Protein AF-M1BVB3-F1 (afdb_monomer)

Radius of gyration: 14.81 Å; Cα contacts (8 Å, |Δi|>4): 129; chains: 1; bounding box: 42×23×45 Å

Solvent-accessible surface area (backbone atoms only — not comparable to full-atom values): 6118 Å² total; per-residue (Å²): 110,85,93,55,70,89,54,93,81,83,86,81,82,92,77,31,92,42,48,49,62,28,78,53,88,69,57,44,87,89,77,69,46,59,38,35,12,38,54,52,54,50,52,50,52,57,54,40,36,78,74,44,57,76,74,39,66,61,48,74,46,66,25,56,40,59,41,3,32,24,26,64,79,38,39,66,59,60,50,67,68,51,91,53,87,80,41,46,67,48,66,47,57,36,79,28,85,80,82,91,129

pLDDT: mean 95.35, std 5.4, range [57.69, 98.62]

Mean predicted aligned error: 3.19 Å

Sequence (101 aa):
MADFYNWNRVWVNYCDGSSFTGDVEDVDPGNKLYFRGARILKAVLQDLSLKGLQNAKNAILSGSSAGGLATILNCDKFKAFFSNDSIKVKCVASAGFFINM

Organism: Solanum tuberosum (NCBI:txid4113)

Foldseek 3Di:
DVVCPPPDDDDDDDQQVQLLPDCDPDADPPPRHDNRSVVSVVVVLVVVVVVCPLVAQEDEQEDEASPLLSQVVCQVVSVVSHPDPNYHYDYYRHNNDDDDD

Nearest PDB structures (foldseek):
  7bnd-assembly1_A  TM=8.727E-01  e=5.145E-04  Homo sapiens
  7bm1-assembly1_A  TM=8.567E-01  e=2.202E-03  Homo sapiens
  6t2k-assembly1_A  TM=8.593E-01  e=4.265E-03  Homo sapiens
  6tuz-assembly1_A  TM=8.586E-01  e=5.555E-03  Homo sapiens
  7b3h-assembly1_A  TM=7.650E-01  e=4.556E-03  Homo sapiens

InterPro domains:
  IPR004963 Pectinacetylesterase/NOTUM [PF03283] (3-101)
  IPR004963 Pectinacetylesterase/NOTUM [PTHR21562] (3-100)

Structure (mmCIF, N/CA/C/O backbone):
data_AF-M1BVB3-F1
#
_entry.id   AF-M1BVB3-F1
#
loop_
_atom_site.group_PDB
_atom_site.id
_atom_site.type_symbol
_atom_site.label_atom_id
_atom_site.label_alt_id
_atom_site.label_comp_id
_atom_site.label_asym_id
_atom_site.label_entity_id
_atom_site.label_seq_id
_atom_site.pdbx_PDB_ins_code
_atom_site.Cartn_x
_atom_site.Cartn_y
_atom_site.Cartn_z
_atom_site.occupancy
_atom_site.B_iso_or_equiv
_atom_site.auth_seq_id
_atom_site.auth_comp_id
_atom_site.auth_asym_id
_atom_site.auth_atom_id
_atom_site.pdbx_PDB_model_num
ATOM 1 N N . MET A 1 1 ? 1.169 -12.210 16.684 1.00 57.69 1 MET A N 1
ATOM 2 C CA . MET A 1 1 ? -0.054 -12.456 15.875 1.00 57.69 1 MET A CA 1
ATOM 3 C C . MET A 1 1 ? -1.318 -12.632 16.721 1.00 57.69 1 MET A C 1
ATOM 5 O O . MET A 1 1 ? -2.399 -12.536 16.151 1.00 57.69 1 MET A O 1
ATOM 9 N N . ALA A 1 2 ? -1.216 -12.832 18.045 1.00 72.44 2 ALA A N 1
ATOM 10 C CA . ALA A 1 2 ? -2.377 -12.936 18.933 1.00 72.44 2 ALA A CA 1
ATOM 11 C C . ALA A 1 2 ? -3.259 -11.673 18.943 1.00 72.44 2 ALA A C 1
ATOM 13 O O . ALA A 1 2 ? -4.460 -11.797 19.103 1.00 72.44 2 ALA A O 1
ATOM 14 N N . ASP A 1 3 ? -2.715 -10.483 18.677 1.00 86.44 3 ASP A N 1
ATOM 15 C CA . ASP A 1 3 ? -3.506 -9.239 18.711 1.00 86.44 3 ASP A CA 1
ATOM 16 C C . ASP A 1 3 ? -4.381 -9.008 17.459 1.00 86.44 3 ASP A C 1
ATOM 18 O O . ASP A 1 3 ? -5.290 -8.180 17.474 1.00 86.44 3 ASP A O 1
ATOM 22 N N . PHE A 1 4 ? -4.145 -9.760 16.371 1.00 92.25 4 PHE A N 1
ATOM 23 C CA . PHE A 1 4 ? -4.828 -9.596 15.073 1.00 92.25 4 PHE A CA 1
ATOM 24 C C . PHE A 1 4 ? -5.472 -10.889 14.544 1.00 92.25 4 PHE A C 1
ATOM 26 O O . PHE A 1 4 ? -5.836 -10.973 13.372 1.00 92.25 4 PHE A O 1
ATOM 33 N N . TYR A 1 5 ? -5.599 -11.925 15.378 1.00 93.31 5 TYR A N 1
ATOM 34 C CA . TYR A 1 5 ? -6.012 -13.267 14.940 1.00 93.31 5 TYR A CA 1
ATOM 35 C C . TYR A 1 5 ? -7.384 -13.312 14.247 1.00 93.31 5 TYR A C 1
ATOM 37 O O . TYR A 1 5 ? -7.562 -14.116 13.335 1.00 93.31 5 TYR A O 1
ATOM 45 N N . ASN A 1 6 ? -8.313 -12.438 14.649 1.00 94.44 6 ASN A N 1
ATOM 46 C CA . ASN A 1 6 ? -9.681 -12.370 14.128 1.00 94.44 6 ASN A CA 1
ATOM 47 C C . ASN A 1 6 ? -9.919 -11.186 13.166 1.00 94.44 6 ASN A C 1
ATOM 49 O O . ASN A 1 6 ? -11.048 -10.740 12.983 1.00 94.44 6 ASN A O 1
ATOM 53 N N . TRP A 1 7 ? -8.858 -10.607 12.601 1.00 96.25 7 TRP A N 1
ATOM 54 C CA . TRP A 1 7 ? -8.991 -9.545 11.602 1.00 96.25 7 TRP A CA 1
ATOM 55 C C . TRP A 1 7 ? -9.213 -10.132 10.208 1.00 96.25 7 TRP A C 1
ATOM 57 O O . TRP A 1 7 ? -8.702 -11.205 9.883 1.00 96.25 7 TRP A O 1
ATOM 67 N N . ASN A 1 8 ? -9.900 -9.379 9.346 1.00 97.12 8 ASN A N 1
ATOM 68 C CA . ASN A 1 8 ? -9.874 -9.645 7.911 1.00 97.12 8 ASN A CA 1
ATOM 69 C C . ASN A 1 8 ? -8.439 -9.459 7.405 1.00 97.12 8 ASN A C 1
ATOM 71 O O . ASN A 1 8 ? -7.837 -8.403 7.605 1.00 97.12 8 ASN A O 1
ATOM 75 N N . ARG A 1 9 ? -7.886 -10.492 6.768 1.00 96.00 9 ARG A N 1
ATOM 76 C CA . ARG A 1 9 ? -6.516 -10.490 6.244 1.00 96.00 9 ARG A CA 1
ATOM 77 C C . ARG A 1 9 ? -6.557 -10.617 4.735 1.00 96.00 9 ARG A C 1
ATOM 79 O O . ARG A 1 9 ? -7.176 -11.538 4.212 1.00 96.00 9 ARG A O 1
ATOM 86 N N . VAL A 1 10 ? -5.862 -9.713 4.060 1.00 97.69 10 VAL A N 1
ATOM 87 C CA . VAL A 1 10 ? -5.733 -9.708 2.605 1.00 97.69 10 VAL A CA 1
ATOM 88 C C . VAL A 1 10 ? -4.255 -9.729 2.262 1.00 97.69 10 VAL A C 1
ATOM 90 O O . VAL A 1 10 ? -3.484 -8.932 2.791 1.00 97.69 10 VAL A O 1
ATOM 93 N N . TRP A 1 11 ? -3.870 -10.646 1.380 1.00 97.19 11 TRP A N 1
ATOM 94 C CA . TRP A 1 11 ? -2.530 -10.704 0.818 1.00 97.19 11 TRP A CA 1
ATOM 95 C C . TRP A 1 11 ? -2.574 -10.217 -0.628 1.00 97.19 11 TRP A C 1
ATOM 97 O O . TRP A 1 11 ? -3.287 -10.786 -1.453 1.00 97.19 11 TRP A O 1
ATOM 107 N N . VAL A 1 12 ? -1.820 -9.161 -0.930 1.00 97.25 12 VAL A N 1
ATOM 108 C CA . VAL A 1 12 ? -1.702 -8.612 -2.285 1.00 97.25 12 VAL A CA 1
A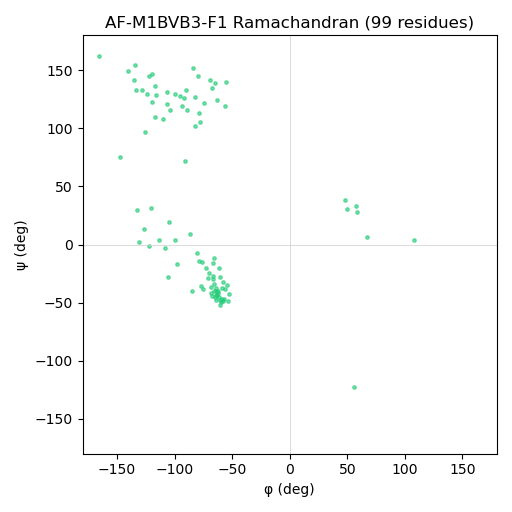TOM 109 C C . VAL A 1 12 ? -0.355 -9.042 -2.844 1.00 97.25 12 VAL A C 1
ATOM 111 O O . VAL A 1 12 ? 0.688 -8.673 -2.309 1.00 97.25 12 VAL A O 1
ATOM 114 N N . ASN A 1 13 ? -0.374 -9.846 -3.906 1.00 96.62 13 ASN A N 1
ATOM 115 C CA . ASN A 1 13 ? 0.856 -10.312 -4.537 1.00 96.62 13 ASN A CA 1
ATOM 116 C C . ASN A 1 13 ? 1.599 -9.148 -5.195 1.00 96.62 13 ASN A C 1
ATOM 118 O O . ASN A 1 13 ? 1.008 -8.343 -5.914 1.00 96.62 13 ASN A O 1
ATOM 122 N N . TYR A 1 14 ? 2.909 -9.090 -4.967 1.00 96.31 14 TYR A N 1
ATOM 123 C CA . TYR A 1 14 ? 3.781 -8.121 -5.613 1.00 96.31 14 TYR A CA 1
ATOM 124 C C . TYR A 1 14 ? 4.070 -8.566 -7.050 1.00 96.31 14 TYR A C 1
ATOM 126 O O . TYR A 1 14 ? 4.814 -9.521 -7.264 1.00 96.31 14 TYR A O 1
ATOM 134 N N . CYS A 1 15 ? 3.445 -7.906 -8.027 1.00 94.50 15 CYS A N 1
ATOM 135 C CA . CYS A 1 15 ? 3.549 -8.267 -9.445 1.00 94.50 15 CYS A CA 1
ATOM 136 C C . CYS A 1 15 ? 3.869 -7.090 -10.379 1.00 94.50 15 CYS A C 1
ATOM 138 O O . CYS A 1 15 ? 3.943 -7.290 -11.587 1.00 94.50 15 CYS A O 1
ATOM 140 N N . ASP A 1 16 ? 4.068 -5.879 -9.849 1.00 95.06 16 ASP A N 1
ATOM 141 C CA . ASP A 1 16 ? 4.323 -4.682 -10.658 1.00 95.06 16 ASP A CA 1
ATOM 142 C C . ASP A 1 16 ? 5.809 -4.318 -10.783 1.00 95.06 16 ASP A C 1
ATOM 144 O O . ASP A 1 16 ? 6.167 -3.502 -11.626 1.00 95.06 16 ASP A O 1
ATOM 148 N N . GLY A 1 17 ? 6.671 -4.868 -9.919 1.00 93.50 17 GLY A N 1
ATOM 149 C CA . GLY A 1 17 ? 8.112 -4.593 -9.932 1.00 93.50 17 GLY A CA 1
ATOM 150 C C . GLY A 1 17 ? 8.503 -3.158 -9.550 1.00 93.50 17 GLY A C 1
ATOM 151 O O . GLY A 1 17 ? 9.681 -2.820 -9.619 1.00 93.50 17 GLY A O 1
ATOM 152 N N . SER A 1 18 ? 7.553 -2.320 -9.122 1.00 94.94 18 SER A N 1
ATOM 153 C CA . SER A 1 18 ? 7.750 -0.885 -8.883 1.00 94.94 18 SER A CA 1
ATOM 154 C C . SER A 1 18 ? 7.190 -0.413 -7.535 1.00 94.94 18 SER A C 1
ATOM 156 O O . SER A 1 18 ? 6.772 0.735 -7.399 1.00 94.94 18 SER A O 1
ATOM 158 N N . SER A 1 19 ? 7.155 -1.278 -6.516 1.00 97.25 19 SER A N 1
ATOM 159 C CA . SER A 1 19 ? 6.603 -0.959 -5.181 1.00 97.25 19 SER A CA 1
ATOM 160 C C . SER A 1 19 ? 5.216 -0.286 -5.226 1.00 97.25 19 SER A C 1
ATOM 162 O O . SER A 1 19 ? 4.931 0.632 -4.454 1.00 97.25 19 SER A O 1
ATOM 164 N N . PHE A 1 20 ? 4.352 -0.716 -6.150 1.00 97.69 20 PHE A N 1
ATOM 165 C CA . PHE A 1 20 ? 3.026 -0.142 -6.398 1.00 97.69 20 PHE A CA 1
ATOM 166 C C . PHE A 1 20 ? 3.021 1.352 -6.778 1.00 97.69 20 PHE A C 1
ATOM 168 O O . PHE A 1 20 ? 2.047 2.057 -6.513 1.00 97.69 20 PHE A O 1
ATOM 175 N N . THR A 1 21 ? 4.093 1.856 -7.397 1.00 96.94 21 THR A N 1
ATOM 176 C CA . THR A 1 21 ? 4.212 3.280 -7.774 1.00 96.94 21 THR A CA 1
ATOM 177 C C . THR A 1 21 ? 4.048 3.552 -9.264 1.00 96.94 21 THR A C 1
ATOM 179 O O . THR A 1 21 ? 3.585 4.635 -9.618 1.00 96.94 21 THR A O 1
ATOM 182 N N . GLY A 1 22 ? 4.384 2.589 -10.126 1.00 95.81 22 GLY A N 1
ATOM 183 C CA . GLY A 1 22 ? 4.329 2.759 -11.575 1.00 95.81 22 GLY A CA 1
ATOM 184 C C . GLY A 1 22 ? 2.911 2.979 -12.105 1.00 95.81 22 GLY A C 1
ATOM 185 O O . GLY A 1 22 ? 1.962 2.316 -11.672 1.00 95.81 22 GLY A O 1
ATOM 186 N N . ASP A 1 23 ? 2.781 3.895 -13.062 1.00 96.44 23 ASP A N 1
ATOM 187 C CA . ASP A 1 23 ? 1.554 4.150 -13.816 1.00 96.44 23 ASP A CA 1
ATOM 188 C C . ASP A 1 23 ? 1.893 4.592 -15.245 1.00 96.44 23 ASP A C 1
ATOM 190 O O . ASP A 1 23 ? 1.841 5.775 -15.579 1.00 96.44 23 ASP A O 1
ATOM 194 N N . VAL A 1 24 ? 2.300 3.637 -16.081 1.00 94.38 24 VAL A N 1
ATOM 195 C CA . VAL A 1 24 ? 2.611 3.890 -17.496 1.00 94.38 24 VAL A CA 1
ATOM 196 C C . VAL A 1 24 ? 1.760 3.019 -18.416 1.00 94.38 24 VAL A C 1
ATOM 198 O O . VAL A 1 24 ? 1.422 1.872 -18.095 1.00 94.38 24 VAL A O 1
ATOM 201 N N . GLU A 1 25 ? 1.391 3.577 -19.571 1.00 95.31 25 GLU A N 1
ATOM 202 C CA . GLU A 1 25 ? 0.726 2.809 -20.628 1.00 95.31 25 GLU A CA 1
ATOM 203 C C . GLU A 1 25 ? 1.704 1.907 -21.366 1.00 95.31 25 GLU A C 1
ATOM 205 O O . GLU A 1 25 ? 1.346 0.768 -21.680 1.00 95.31 25 GLU A O 1
ATOM 210 N N . ASP A 1 26 ? 2.920 2.409 -21.591 1.00 95.00 26 ASP A N 1
ATOM 211 C CA . ASP A 1 26 ? 3.963 1.709 -22.324 1.00 95.00 26 ASP A CA 1
ATOM 212 C C . ASP A 1 26 ? 4.253 0.342 -21.709 1.00 95.00 26 ASP A C 1
ATOM 214 O O . ASP A 1 26 ? 4.290 0.148 -20.490 1.00 95.00 26 ASP A O 1
ATOM 218 N N . VAL A 1 27 ? 4.455 -0.617 -22.601 1.00 95.56 27 VAL A N 1
ATOM 219 C CA . VAL A 1 27 ? 4.864 -1.974 -22.265 1.00 95.56 27 VAL A CA 1
ATOM 220 C C . VAL A 1 27 ? 6.318 -2.092 -22.665 1.00 95.56 27 VAL A C 1
ATOM 222 O O . VAL A 1 27 ? 6.672 -1.721 -23.786 1.00 95.56 27 VAL A O 1
ATOM 225 N N . ASP A 1 28 ? 7.152 -2.609 -21.767 1.00 92.56 28 ASP A N 1
ATOM 226 C CA . ASP A 1 28 ? 8.553 -2.852 -22.094 1.00 92.56 28 ASP A CA 1
ATOM 227 C 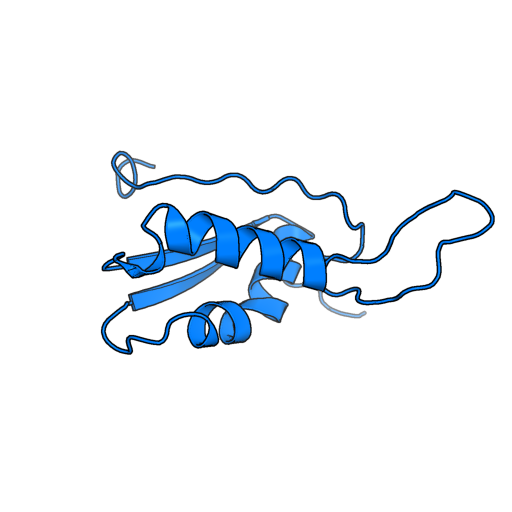C . ASP A 1 28 ? 8.627 -3.773 -23.330 1.00 92.56 28 ASP A C 1
ATOM 229 O O . ASP A 1 28 ? 8.105 -4.896 -23.303 1.00 92.56 28 ASP A O 1
ATOM 233 N N . PRO A 1 29 ? 9.232 -3.312 -24.440 1.00 92.12 29 PRO A N 1
ATOM 234 C CA . PRO A 1 29 ? 9.192 -4.041 -25.701 1.00 92.12 29 PRO A CA 1
ATOM 235 C C . PRO A 1 29 ? 10.075 -5.296 -25.690 1.00 92.12 29 PRO A C 1
ATOM 237 O O . PRO A 1 29 ? 9.861 -6.193 -26.506 1.00 92.12 29 PRO A O 1
ATOM 240 N N . GLY A 1 30 ? 11.058 -5.376 -24.789 1.00 95.19 30 GLY A N 1
ATOM 241 C CA . GLY A 1 30 ? 12.000 -6.489 -24.704 1.00 95.19 30 GLY A CA 1
ATOM 242 C C . GLY A 1 30 ? 11.469 -7.661 -23.884 1.00 95.19 30 GLY A C 1
ATOM 243 O O . GLY A 1 30 ? 11.664 -8.816 -24.262 1.00 95.19 30 GLY A O 1
ATOM 244 N N . ASN A 1 31 ? 10.783 -7.382 -22.775 1.00 93.44 31 ASN A N 1
ATOM 245 C CA . ASN A 1 31 ? 10.350 -8.409 -21.817 1.00 93.44 31 ASN A CA 1
ATOM 246 C C . ASN A 1 31 ? 8.830 -8.444 -21.569 1.00 93.44 31 ASN A C 1
ATOM 248 O O . ASN A 1 31 ? 8.362 -9.310 -20.829 1.00 93.44 31 ASN A O 1
ATOM 252 N N . LYS A 1 32 ? 8.052 -7.557 -22.206 1.00 93.88 32 LYS A N 1
ATOM 253 C CA . LYS A 1 32 ? 6.592 -7.441 -22.043 1.00 93.88 32 LYS A CA 1
ATOM 254 C C . LYS A 1 32 ? 6.156 -7.181 -20.595 1.00 93.88 32 LYS A C 1
ATOM 256 O O . LYS A 1 32 ? 5.099 -7.652 -20.173 1.00 93.88 32 LYS A O 1
ATOM 261 N N . LEU A 1 33 ? 6.963 -6.454 -19.824 1.00 94.50 33 LEU A N 1
ATOM 262 C CA . LEU A 1 33 ? 6.608 -6.045 -18.468 1.00 94.50 33 LEU A CA 1
ATOM 263 C C . LEU A 1 33 ? 5.676 -4.829 -18.467 1.00 94.50 33 LEU A C 1
ATOM 265 O O . LEU A 1 33 ? 5.783 -3.921 -19.293 1.00 94.50 33 LEU A O 1
ATOM 269 N N . TYR A 1 34 ? 4.771 -4.823 -17.487 1.00 95.31 34 TYR A N 1
ATOM 270 C CA . TYR A 1 34 ? 3.769 -3.784 -17.271 1.00 95.31 34 TYR A CA 1
ATOM 271 C C . TYR A 1 34 ? 4.006 -3.111 -15.916 1.00 95.31 34 TYR A C 1
ATOM 273 O O . TYR A 1 34 ? 3.715 -3.688 -14.868 1.00 95.31 34 TYR A O 1
ATOM 281 N N . PHE A 1 35 ? 4.463 -1.860 -15.921 1.00 95.31 35 PHE A N 1
ATOM 282 C CA . PHE A 1 35 ? 4.714 -1.095 -14.694 1.00 95.31 35 PHE A CA 1
ATOM 283 C C . PHE A 1 35 ? 3.471 -0.297 -14.286 1.00 95.31 35 PHE A C 1
ATOM 285 O O . PHE A 1 35 ? 3.392 0.921 -14.444 1.00 95.31 35 PHE A O 1
ATOM 292 N N . ARG A 1 36 ? 2.452 -1.015 -13.799 1.00 96.50 36 ARG A N 1
ATOM 293 C CA . ARG A 1 36 ? 1.110 -0.470 -13.496 1.00 96.50 36 ARG A CA 1
ATOM 294 C C . ARG A 1 36 ? 0.715 -0.642 -12.029 1.00 96.50 36 ARG A C 1
ATOM 296 O O . ARG A 1 36 ? -0.461 -0.807 -11.700 1.00 96.50 36 ARG A O 1
ATOM 303 N N . GLY A 1 37 ? 1.705 -0.618 -11.143 1.00 97.50 37 GLY A N 1
ATOM 304 C CA . GLY A 1 37 ? 1.543 -0.826 -9.709 1.00 97.50 37 GLY A CA 1
ATOM 305 C C . GLY A 1 37 ? 0.491 0.071 -9.057 1.00 97.50 37 GLY A C 1
ATOM 306 O O . GLY A 1 37 ? -0.344 -0.421 -8.297 1.00 97.50 37 GLY A O 1
ATOM 307 N N . ALA A 1 38 ? 0.448 1.357 -9.409 1.00 97.38 38 ALA A N 1
ATOM 308 C CA . ALA A 1 38 ? -0.545 2.281 -8.863 1.00 97.38 38 ALA A CA 1
ATOM 309 C C . ALA A 1 38 ? -1.982 1.890 -9.262 1.00 97.38 38 ALA A C 1
ATOM 311 O O . ALA A 1 38 ? -2.903 1.968 -8.442 1.00 97.38 38 ALA A O 1
ATOM 312 N N . ARG A 1 39 ? -2.180 1.402 -10.498 1.00 97.50 39 ARG A N 1
ATOM 313 C CA . ARG A 1 39 ? -3.483 0.902 -10.972 1.00 97.50 39 ARG A CA 1
ATOM 314 C C . ARG A 1 39 ? -3.885 -0.377 -10.259 1.00 97.50 39 ARG A C 1
ATOM 316 O O . ARG A 1 39 ? -5.045 -0.505 -9.877 1.00 97.50 39 ARG A O 1
ATOM 323 N N . ILE A 1 40 ? -2.936 -1.293 -10.057 1.00 97.81 40 ILE A N 1
ATOM 324 C CA . ILE A 1 40 ? -3.168 -2.541 -9.321 1.00 97.81 40 ILE A CA 1
ATOM 325 C C . ILE A 1 40 ? -3.623 -2.217 -7.897 1.00 97.81 40 ILE A C 1
ATOM 327 O O . ILE A 1 40 ? -4.663 -2.713 -7.468 1.00 97.81 40 ILE A O 1
ATOM 331 N N . LEU A 1 41 ? -2.909 -1.333 -7.190 1.00 97.75 41 LEU A N 1
ATOM 332 C CA . LEU A 1 41 ? -3.287 -0.926 -5.837 1.00 97.75 41 LEU A CA 1
ATOM 333 C C . LEU A 1 41 ? -4.691 -0.306 -5.810 1.00 97.75 41 LEU A C 1
ATOM 335 O O . LEU A 1 41 ? -5.520 -0.710 -4.996 1.00 97.75 41 LEU A O 1
ATOM 339 N N . LYS A 1 42 ? -4.997 0.616 -6.732 1.00 97.81 42 LYS A N 1
ATOM 340 C CA . LYS A 1 42 ? -6.333 1.224 -6.839 1.00 97.81 42 LYS A CA 1
ATOM 341 C C . LYS A 1 42 ? -7.427 0.177 -7.061 1.00 97.81 42 LYS A C 1
ATOM 343 O O . LYS A 1 42 ? -8.431 0.201 -6.351 1.00 97.81 42 LYS A O 1
ATOM 348 N N . ALA A 1 43 ? -7.232 -0.737 -8.009 1.00 98.06 43 ALA A N 1
ATOM 349 C CA . ALA A 1 43 ? -8.205 -1.778 -8.327 1.00 98.06 43 ALA A CA 1
ATOM 350 C C . ALA A 1 43 ? -8.445 -2.716 -7.133 1.00 98.06 43 ALA A C 1
ATOM 352 O O . ALA A 1 43 ? -9.592 -3.025 -6.815 1.00 98.06 43 ALA A O 1
ATOM 353 N N . VAL A 1 44 ? -7.380 -3.103 -6.422 1.00 98.06 44 VAL A N 1
ATOM 354 C CA . VAL A 1 44 ? -7.481 -3.908 -5.196 1.00 98.06 44 VAL A CA 1
ATOM 355 C C . VAL A 1 44 ? -8.288 -3.178 -4.124 1.00 98.06 44 VAL A C 1
ATOM 357 O O . VAL A 1 44 ? -9.202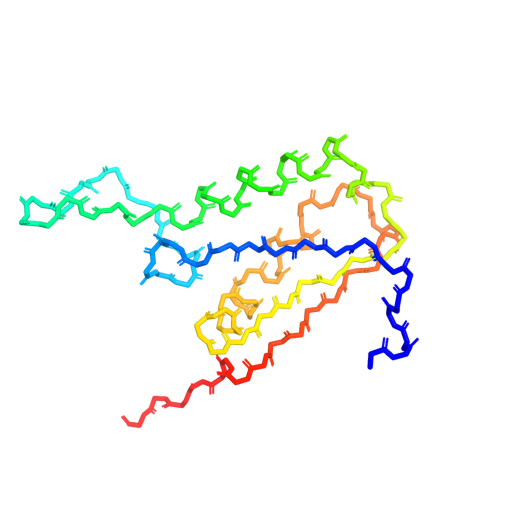 -3.764 -3.550 1.00 98.06 44 VAL A O 1
ATOM 360 N N . LEU A 1 45 ? -8.005 -1.899 -3.859 1.00 97.75 45 LEU A N 1
ATOM 361 C CA . LEU A 1 45 ? -8.752 -1.132 -2.855 1.00 97.75 45 LEU A CA 1
ATOM 362 C C . LEU A 1 45 ? -10.233 -0.992 -3.223 1.00 97.75 45 LEU A C 1
ATOM 364 O O . LEU A 1 45 ? -11.092 -1.127 -2.351 1.00 97.75 45 LEU A O 1
ATOM 368 N N . GLN A 1 46 ? -10.544 -0.775 -4.502 1.00 98.00 46 GLN A N 1
ATOM 369 C CA . GLN A 1 46 ? -11.921 -0.704 -4.997 1.00 98.00 46 GLN A CA 1
ATOM 370 C C . GLN A 1 46 ? -12.671 -2.032 -4.823 1.00 98.00 46 GLN A C 1
ATOM 372 O O . GLN A 1 46 ? -13.805 -2.031 -4.346 1.00 98.00 46 GLN A O 1
ATOM 377 N N . ASP A 1 47 ? -12.039 -3.163 -5.135 1.00 98.25 47 ASP A N 1
ATOM 378 C CA . ASP A 1 47 ? -12.632 -4.488 -4.924 1.00 98.25 47 ASP A CA 1
ATOM 379 C C . ASP A 1 47 ? -12.846 -4.787 -3.428 1.00 98.25 47 ASP A C 1
ATOM 381 O O . ASP A 1 47 ? -13.934 -5.187 -3.008 1.00 98.25 47 ASP A O 1
ATOM 385 N N . LEU A 1 48 ? -11.848 -4.506 -2.584 1.00 97.94 48 LEU A N 1
ATOM 386 C CA . LEU A 1 48 ? -11.955 -4.702 -1.134 1.00 97.94 48 LEU A CA 1
ATOM 387 C C . LEU A 1 48 ? -12.991 -3.781 -0.487 1.00 97.94 48 LEU A C 1
ATOM 389 O O . LEU A 1 48 ? -13.662 -4.179 0.465 1.00 97.94 48 LEU A O 1
ATOM 393 N N . SER A 1 49 ? -13.142 -2.563 -1.006 1.00 96.31 49 SER A N 1
ATOM 394 C CA . SER A 1 49 ? -14.182 -1.612 -0.608 1.00 96.31 49 SER A CA 1
ATOM 395 C C . SER A 1 49 ? -15.569 -2.240 -0.711 1.00 96.31 49 SER A C 1
ATOM 397 O O . SER A 1 49 ? -16.314 -2.221 0.270 1.00 96.31 49 SER A O 1
ATOM 399 N N . LEU A 1 50 ? -15.870 -2.888 -1.841 1.00 96.06 50 LEU A N 1
ATOM 400 C CA . LEU A 1 50 ? -17.134 -3.603 -2.057 1.00 96.06 50 LEU A CA 1
ATOM 401 C C . LEU A 1 50 ? -17.285 -4.830 -1.145 1.00 96.06 50 LEU A C 1
ATOM 403 O O . LEU A 1 50 ? -18.399 -5.201 -0.787 1.00 96.06 50 LEU A O 1
ATOM 407 N N . LYS A 1 51 ? -16.170 -5.429 -0.719 1.00 97.44 51 LYS A N 1
ATOM 408 C CA . LYS A 1 51 ? -16.129 -6.571 0.212 1.00 97.44 51 LYS A CA 1
ATOM 409 C C . LYS A 1 51 ? -16.130 -6.164 1.691 1.00 97.44 51 LYS A C 1
ATOM 411 O O . LYS A 1 51 ? -15.951 -7.014 2.559 1.00 97.44 51 LYS A O 1
ATOM 416 N N . GLY A 1 52 ? -16.349 -4.883 1.990 1.00 95.69 52 GLY A N 1
ATOM 417 C CA . GLY A 1 52 ? -16.551 -4.385 3.352 1.00 95.69 52 GLY A CA 1
ATOM 418 C C . GLY A 1 52 ? -15.391 -3.583 3.939 1.00 95.69 52 GLY A C 1
ATOM 419 O O . GLY A 1 52 ? -15.499 -3.154 5.087 1.00 95.69 52 GLY A O 1
ATOM 420 N N . LEU A 1 53 ? -14.318 -3.311 3.182 1.00 96.31 53 LEU A N 1
ATOM 421 C CA . LEU A 1 53 ? -13.224 -2.450 3.653 1.00 96.31 53 LEU A CA 1
ATOM 422 C C . LEU A 1 53 ? -13.724 -1.039 4.017 1.00 96.31 53 LEU A C 1
ATOM 424 O O . LEU A 1 53 ? -13.301 -0.508 5.038 1.00 96.31 53 LEU A O 1
ATOM 428 N N . GLN A 1 54 ? -14.681 -0.473 3.266 1.00 93.81 54 GLN A N 1
ATOM 429 C CA . GLN A 1 54 ? -15.304 0.835 3.574 1.00 93.81 54 GLN A CA 1
ATOM 430 C C . GLN A 1 54 ? -16.042 0.867 4.920 1.00 93.81 54 GLN A C 1
ATOM 432 O O . GLN A 1 54 ? -16.268 1.938 5.472 1.00 93.81 54 GLN A O 1
ATOM 437 N N . ASN A 1 55 ? -16.412 -0.296 5.458 1.00 94.06 55 ASN A N 1
ATOM 438 C CA . ASN A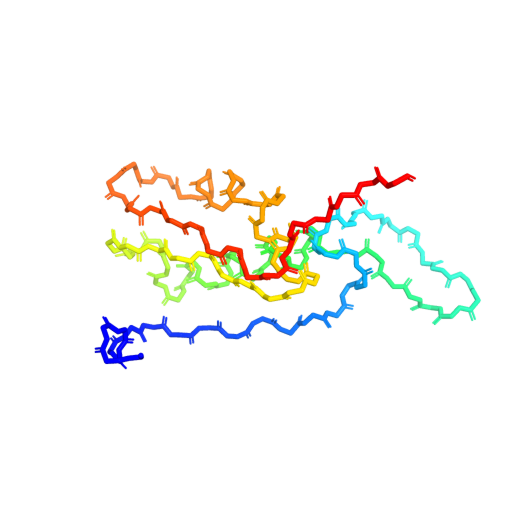 1 55 ? -17.154 -0.417 6.713 1.00 94.06 55 ASN A CA 1
ATOM 439 C C . ASN A 1 55 ? -16.233 -0.754 7.899 1.00 94.06 55 ASN A C 1
ATOM 441 O O . ASN A 1 55 ? -16.706 -1.004 9.010 1.00 94.06 55 ASN A O 1
ATOM 445 N N . ALA A 1 56 ? -14.918 -0.820 7.677 1.00 96.44 56 ALA A N 1
ATOM 446 C CA . ALA A 1 56 ? -13.965 -1.185 8.710 1.00 96.44 56 ALA A CA 1
ATOM 447 C C . ALA A 1 56 ? -13.861 -0.094 9.786 1.00 9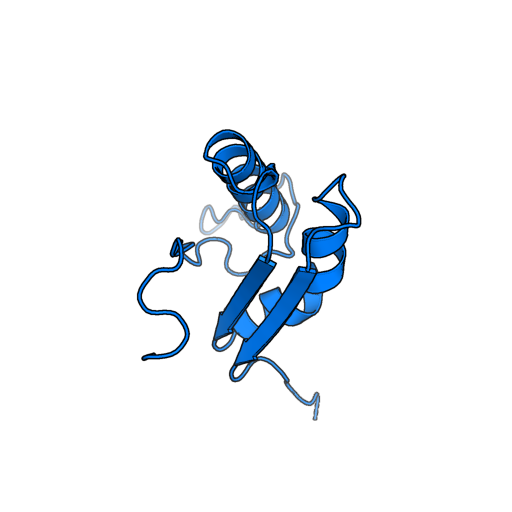6.44 56 ALA A C 1
ATOM 449 O O . ALA A 1 56 ? -13.811 1.091 9.490 1.00 96.44 56 ALA A O 1
ATOM 450 N N . LYS A 1 57 ? -13.730 -0.490 11.057 1.00 96.56 57 LYS A N 1
ATOM 451 C CA . LYS A 1 57 ? -13.414 0.450 12.152 1.00 96.56 57 LYS A CA 1
ATOM 452 C C . LYS A 1 57 ? -11.935 0.850 12.166 1.00 96.56 57 LYS A C 1
ATOM 454 O O . LYS A 1 57 ? -11.582 1.972 12.521 1.00 96.56 57 LYS A O 1
ATOM 459 N N . ASN A 1 58 ? -11.067 -0.097 11.824 1.00 96.88 58 ASN A N 1
ATOM 460 C CA . ASN A 1 58 ? -9.626 0.092 11.731 1.00 96.88 58 ASN A CA 1
ATOM 461 C C . ASN A 1 58 ? -9.138 -0.572 10.444 1.00 96.88 58 ASN A C 1
ATOM 463 O O . ASN A 1 58 ? -9.594 -1.669 10.117 1.00 96.88 58 ASN A O 1
ATOM 467 N N . ALA A 1 59 ? -8.186 0.054 9.763 1.00 97.69 59 ALA A N 1
ATOM 468 C CA . ALA A 1 59 ? -7.565 -0.489 8.564 1.00 97.69 59 ALA A CA 1
ATOM 469 C C . ALA A 1 59 ? -6.044 -0.336 8.660 1.00 97.69 59 ALA A C 1
ATOM 471 O O . ALA A 1 59 ? -5.540 0.728 9.022 1.00 97.69 59 ALA A O 1
ATOM 472 N N . ILE A 1 60 ? -5.313 -1.409 8.356 1.00 97.94 60 ILE A N 1
ATOM 473 C CA . ILE A 1 60 ? -3.849 -1.415 8.382 1.00 97.94 60 ILE A CA 1
ATOM 474 C C . ILE A 1 60 ? -3.332 -1.745 6.988 1.00 97.94 60 ILE A C 1
ATOM 476 O O . ILE A 1 60 ? -3.639 -2.814 6.464 1.00 97.94 60 ILE A O 1
ATOM 480 N N . LEU A 1 61 ? -2.516 -0.855 6.424 1.00 98.44 61 LEU A N 1
ATOM 481 C CA . LEU A 1 61 ? -1.667 -1.175 5.278 1.00 98.44 61 LEU A CA 1
ATOM 482 C C . LEU A 1 61 ? -0.309 -1.650 5.800 1.00 98.44 61 LEU A C 1
ATOM 484 O O . LEU A 1 61 ? 0.320 -0.971 6.611 1.00 98.44 61 LEU A O 1
ATOM 488 N N . SER A 1 62 ? 0.136 -2.824 5.373 1.00 98.00 62 SER A N 1
ATOM 489 C CA . SER A 1 62 ? 1.402 -3.402 5.818 1.00 98.00 62 SER A CA 1
ATOM 490 C C . SER A 1 62 ? 2.123 -4.073 4.662 1.00 98.00 62 SER A C 1
ATOM 492 O O . SER A 1 62 ? 1.487 -4.611 3.754 1.00 98.00 62 SER A O 1
ATOM 494 N N . GLY A 1 63 ? 3.450 -4.074 4.724 1.00 98.31 63 GLY A N 1
ATOM 495 C CA . GLY A 1 63 ? 4.297 -4.740 3.748 1.00 98.31 63 GLY A CA 1
ATOM 496 C C . GLY A 1 63 ? 5.733 -4.886 4.238 1.00 98.31 63 GLY A C 1
ATOM 497 O O . GLY A 1 63 ? 6.157 -4.208 5.176 1.00 98.31 63 GLY A O 1
ATOM 498 N N . SER A 1 64 ? 6.476 -5.788 3.595 1.00 98.25 64 SER A N 1
ATOM 499 C CA . SER A 1 64 ? 7.885 -6.069 3.890 1.00 98.25 64 SER A CA 1
ATOM 500 C C . SER A 1 64 ? 8.775 -5.796 2.675 1.00 98.25 64 SER A C 1
ATOM 502 O O . SER A 1 64 ? 8.326 -5.991 1.545 1.00 98.25 64 SER A O 1
ATOM 504 N N . SER A 1 65 ? 10.019 -5.349 2.883 1.00 97.94 65 SER A N 1
ATOM 505 C CA . SER A 1 65 ? 10.979 -5.046 1.807 1.00 97.94 65 SER A CA 1
ATOM 506 C C . SER A 1 65 ? 10.401 -4.025 0.808 1.00 97.94 65 SER A C 1
ATOM 508 O O . SER A 1 65 ? 9.955 -2.955 1.229 1.00 97.94 65 SER A O 1
ATOM 510 N N . ALA A 1 66 ? 10.315 -4.348 -0.488 1.00 98.12 66 ALA A N 1
ATOM 511 C CA .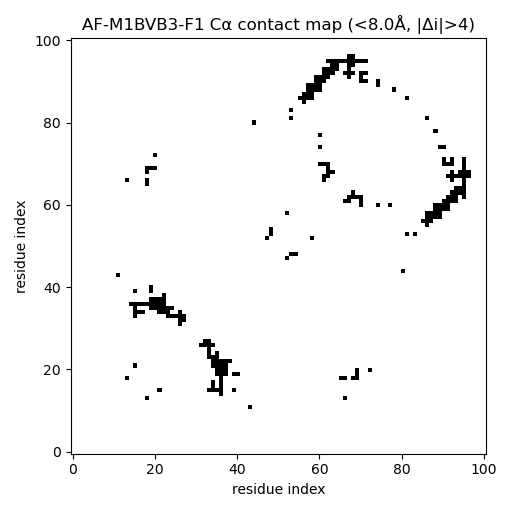 ALA A 1 66 ? 9.641 -3.521 -1.496 1.00 98.12 66 ALA A CA 1
ATOM 512 C C . ALA A 1 66 ? 8.178 -3.197 -1.124 1.00 98.12 66 ALA A C 1
ATOM 514 O O . ALA A 1 66 ? 7.706 -2.087 -1.349 1.00 98.12 66 ALA A O 1
ATOM 515 N N . GLY A 1 67 ? 7.468 -4.120 -0.466 1.00 98.31 67 GLY A N 1
ATOM 516 C CA . GLY A 1 67 ? 6.127 -3.863 0.070 1.00 98.31 67 GLY A CA 1
ATOM 517 C C . GLY A 1 67 ? 6.128 -2.918 1.278 1.00 98.31 67 GLY A C 1
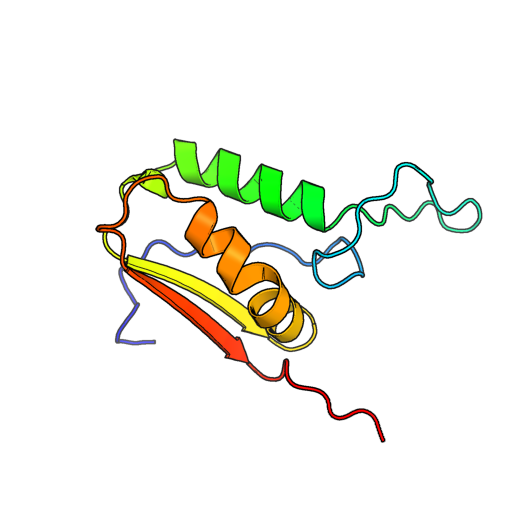ATOM 518 O O . GLY A 1 67 ? 5.164 -2.184 1.501 1.00 98.31 67 GLY A O 1
ATOM 519 N N . GLY A 1 68 ? 7.211 -2.901 2.057 1.00 98.50 68 GLY A N 1
ATOM 520 C CA . GLY A 1 68 ? 7.412 -1.936 3.136 1.00 98.50 68 GLY A CA 1
ATOM 521 C C . GLY A 1 68 ? 7.611 -0.529 2.577 1.00 98.50 68 GLY A C 1
ATOM 522 O O . GLY A 1 68 ? 6.957 0.408 3.031 1.00 98.50 68 GLY A O 1
ATOM 523 N N . LEU A 1 69 ? 8.430 -0.395 1.529 1.00 98.38 69 LEU A N 1
ATOM 524 C CA . LEU A 1 69 ? 8.579 0.860 0.791 1.00 98.38 69 LEU A CA 1
ATOM 525 C C . LEU A 1 69 ? 7.245 1.292 0.164 1.00 98.38 69 LEU A C 1
ATOM 527 O O . LEU A 1 69 ? 6.825 2.433 0.340 1.00 98.38 69 LEU A O 1
ATOM 531 N N . ALA A 1 70 ? 6.519 0.367 -0.472 1.00 98.38 70 ALA A N 1
ATOM 532 C CA . ALA A 1 70 ? 5.179 0.623 -1.000 1.00 98.38 70 ALA A CA 1
ATOM 533 C C . ALA A 1 70 ? 4.209 1.129 0.082 1.00 98.38 70 ALA A C 1
ATOM 535 O O . ALA A 1 70 ? 3.406 2.024 -0.181 1.00 98.38 70 ALA A O 1
ATOM 536 N N . THR A 1 71 ? 4.301 0.585 1.301 1.00 98.62 71 THR A N 1
ATOM 537 C CA . THR A 1 71 ? 3.494 1.013 2.453 1.00 98.62 71 THR A CA 1
ATOM 538 C C . THR A 1 71 ? 3.808 2.453 2.846 1.00 98.62 71 THR A C 1
ATOM 540 O O . THR A 1 71 ? 2.878 3.222 3.073 1.00 98.62 71 THR A O 1
ATOM 543 N N . ILE A 1 72 ? 5.087 2.841 2.882 1.00 98.44 72 ILE A N 1
ATOM 544 C CA . ILE A 1 72 ? 5.504 4.230 3.146 1.00 98.44 72 ILE A CA 1
ATOM 545 C C . ILE A 1 72 ? 4.939 5.161 2.067 1.00 98.44 72 ILE A C 1
ATOM 547 O O . ILE A 1 72 ? 4.265 6.137 2.384 1.00 98.44 72 ILE A O 1
ATOM 551 N N . LEU A 1 73 ? 5.159 4.826 0.794 1.00 98.12 73 LEU A N 1
ATOM 552 C CA . LEU A 1 73 ? 4.826 5.688 -0.345 1.00 98.12 73 LEU A CA 1
ATOM 553 C C . LEU A 1 73 ? 3.319 5.835 -0.600 1.00 98.12 73 LEU A C 1
ATOM 555 O O . LEU A 1 73 ? 2.889 6.817 -1.203 1.00 98.12 73 LEU A O 1
ATOM 559 N N . ASN A 1 74 ? 2.508 4.866 -0.170 1.00 98.12 74 ASN A N 1
ATOM 560 C CA . ASN A 1 74 ? 1.069 4.856 -0.434 1.00 98.12 74 ASN A CA 1
ATOM 561 C C . ASN A 1 74 ? 0.206 5.023 0.824 1.00 98.12 74 ASN A C 1
ATOM 563 O O . ASN A 1 74 ? -1.018 4.980 0.704 1.00 98.12 74 ASN A O 1
ATOM 567 N N . CYS A 1 75 ? 0.791 5.238 2.009 1.00 98.25 75 CYS A N 1
ATOM 568 C CA . CYS A 1 75 ? 0.025 5.346 3.255 1.00 98.25 75 CYS A CA 1
ATOM 569 C C . CYS A 1 75 ? -1.040 6.452 3.196 1.00 98.25 75 CYS A C 1
ATOM 571 O O . CYS A 1 75 ? -2.207 6.210 3.510 1.00 98.25 75 CYS A O 1
ATOM 573 N N . ASP A 1 76 ? -0.669 7.641 2.715 1.00 97.06 76 ASP A N 1
ATOM 574 C CA . ASP A 1 76 ? -1.601 8.767 2.615 1.00 97.06 76 ASP A CA 1
ATOM 575 C C . ASP A 1 76 ? -2.685 8.524 1.563 1.00 97.06 76 ASP A C 1
ATOM 577 O O . ASP A 1 76 ? -3.848 8.843 1.797 1.00 97.06 76 ASP A O 1
ATOM 581 N N . LYS A 1 77 ? -2.343 7.874 0.442 1.00 96.94 77 LYS A N 1
ATOM 582 C CA . LYS A 1 77 ? -3.324 7.462 -0.576 1.00 96.94 77 LYS A CA 1
ATOM 583 C C . LYS A 1 77 ? -4.306 6.431 -0.021 1.00 96.94 77 LYS A C 1
ATOM 585 O O . LYS A 1 77 ? -5.497 6.512 -0.299 1.00 96.94 77 LYS A O 1
ATOM 590 N N . PHE A 1 78 ? -3.821 5.482 0.780 1.00 97.62 78 PHE A N 1
ATOM 591 C CA . PHE A 1 78 ? 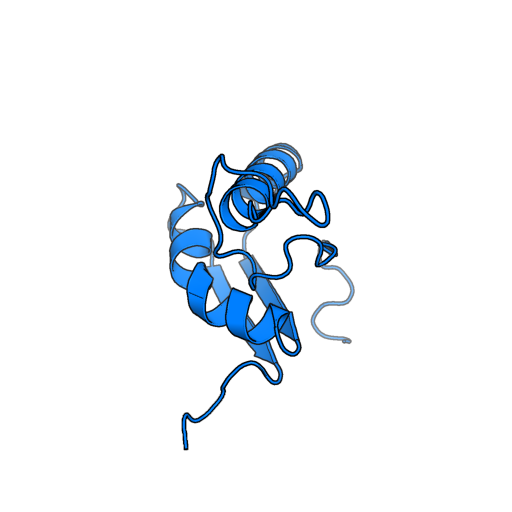-4.663 4.493 1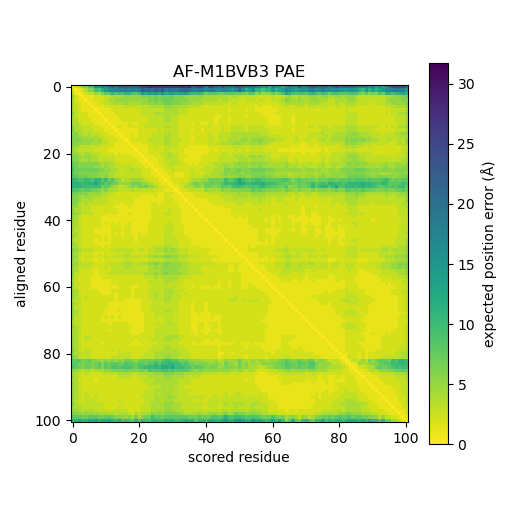.448 1.00 97.62 78 PHE A CA 1
ATOM 592 C C . PHE A 1 78 ? -5.588 5.145 2.475 1.00 97.62 78 PHE A C 1
ATOM 594 O O . PHE A 1 78 ? -6.759 4.792 2.541 1.00 97.62 78 PHE A O 1
ATOM 601 N N . LYS A 1 79 ? -5.106 6.137 3.231 1.00 96.75 79 LYS A N 1
ATOM 602 C CA . LYS A 1 79 ? -5.957 6.920 4.133 1.00 96.75 79 LYS A CA 1
ATOM 603 C C . LYS A 1 79 ? -7.012 7.721 3.366 1.00 96.75 79 LYS A C 1
ATOM 605 O O . LYS A 1 79 ? -8.184 7.647 3.713 1.00 96.75 79 LYS A O 1
ATOM 610 N N . ALA A 1 80 ? -6.607 8.429 2.313 1.00 95.81 80 ALA A N 1
ATOM 611 C CA . ALA A 1 80 ? -7.489 9.249 1.481 1.00 95.81 80 ALA A CA 1
ATOM 612 C C . ALA A 1 80 ? -8.516 8.433 0.675 1.00 95.81 80 ALA A C 1
ATOM 614 O O . ALA A 1 80 ? -9.487 8.991 0.174 1.00 95.81 80 ALA A O 1
ATOM 615 N N . PHE A 1 81 ? -8.316 7.118 0.537 1.00 95.88 81 PHE A N 1
ATOM 616 C CA . PHE A 1 81 ? -9.277 6.226 -0.108 1.00 95.88 81 PHE A CA 1
ATOM 617 C C . PHE A 1 81 ? -10.592 6.097 0.680 1.00 95.88 81 PHE A C 1
ATOM 619 O O . PHE A 1 81 ? -11.650 5.883 0.088 1.00 95.88 81 PHE A O 1
ATOM 626 N N . PHE A 1 82 ? -10.543 6.226 2.007 1.00 95.50 82 PHE A N 1
ATOM 627 C CA . PHE A 1 82 ? -11.732 6.168 2.847 1.00 95.50 82 PHE A CA 1
ATOM 628 C C . PHE A 1 82 ? -12.433 7.526 2.864 1.00 95.50 82 PHE A C 1
ATOM 630 O O . PHE A 1 82 ? -11.831 8.536 3.210 1.00 95.50 82 PHE A O 1
ATOM 637 N N . SER A 1 83 ? -13.731 7.548 2.554 1.00 87.12 83 SER A N 1
ATOM 638 C CA . SER A 1 83 ? -14.553 8.767 2.658 1.00 87.12 83 SER A CA 1
ATOM 639 C C . SER A 1 83 ? -15.021 9.058 4.090 1.00 87.12 83 SER A C 1
ATOM 641 O O . SER A 1 83 ? -15.646 10.083 4.339 1.00 87.12 83 SER A O 1
ATOM 643 N N . ASN A 1 84 ? -14.767 8.137 5.024 1.00 88.88 84 ASN A N 1
ATOM 644 C CA . ASN A 1 84 ? -15.214 8.209 6.407 1.00 88.88 84 ASN A CA 1
ATOM 645 C C . ASN A 1 84 ? -14.030 8.452 7.353 1.00 88.88 84 ASN A C 1
ATOM 647 O O . ASN A 1 84 ? -13.261 7.535 7.650 1.00 88.88 84 ASN A O 1
ATOM 651 N N . ASP A 1 85 ? -13.951 9.665 7.898 1.00 87.44 85 ASP A N 1
ATOM 652 C CA . ASP A 1 85 ? -12.887 10.089 8.817 1.00 87.44 85 ASP A CA 1
ATOM 653 C C . ASP A 1 85 ? -12.883 9.344 10.166 1.00 87.44 85 ASP A C 1
ATOM 655 O O . ASP A 1 85 ? -11.914 9.426 10.923 1.00 87.44 85 ASP A O 1
ATOM 659 N N . SER A 1 86 ? -13.940 8.587 10.492 1.00 93.19 86 SER A N 1
ATOM 660 C CA . SER A 1 86 ? -13.975 7.764 11.713 1.00 93.19 86 SER A CA 1
ATOM 661 C C . SER A 1 86 ? -13.139 6.479 11.616 1.00 93.19 86 SER A C 1
ATOM 663 O O . SER A 1 86 ? -12.838 5.864 12.647 1.00 93.19 86 SER A O 1
ATOM 665 N N . ILE A 1 87 ? -12.730 6.077 10.406 1.00 95.81 87 ILE A N 1
ATOM 666 C CA . ILE A 1 87 ? -11.915 4.879 10.184 1.00 95.81 87 ILE A CA 1
ATOM 667 C C . ILE A 1 87 ? -10.476 5.148 10.621 1.00 95.81 87 ILE A C 1
ATOM 669 O O . ILE A 1 87 ? -9.784 6.031 10.111 1.00 95.81 87 ILE A O 1
ATOM 673 N N . LYS A 1 88 ? -9.976 4.340 11.559 1.00 97.12 88 LYS A N 1
ATOM 674 C CA . LYS A 1 88 ? -8.598 4.469 12.044 1.00 97.12 88 LYS A CA 1
ATOM 675 C C . LYS A 1 88 ? -7.635 3.760 11.102 1.00 97.12 88 LYS A C 1
ATOM 677 O O . LYS A 1 88 ? -7.484 2.539 11.157 1.00 97.12 88 LYS A O 1
ATOM 682 N N . VAL A 1 89 ? -6.957 4.543 10.272 1.00 97.62 89 VAL A N 1
ATOM 683 C CA . VAL A 1 89 ? -5.933 4.048 9.349 1.00 97.62 89 VAL A CA 1
ATOM 684 C C . VAL A 1 89 ? -4.554 4.073 10.007 1.00 97.62 89 VAL A C 1
ATOM 686 O O . VAL A 1 89 ? -4.161 5.068 10.625 1.00 97.62 89 VAL A O 1
ATOM 689 N N . LYS A 1 90 ? -3.809 2.973 9.878 1.00 97.69 90 LYS A N 1
ATOM 690 C CA . LYS A 1 90 ? -2.395 2.866 10.263 1.00 97.69 90 LYS A CA 1
ATOM 691 C C . LYS A 1 90 ? -1.599 2.178 9.159 1.00 97.69 90 LYS A C 1
ATOM 693 O O . LYS A 1 90 ? -2.141 1.387 8.394 1.00 97.69 90 LYS A O 1
ATOM 698 N N . CYS A 1 91 ? -0.305 2.464 9.108 1.00 98.38 91 CYS A N 1
ATOM 699 C CA . CYS A 1 91 ? 0.608 1.878 8.138 1.00 98.38 91 CYS A CA 1
ATOM 700 C C . CYS A 1 91 ? 1.812 1.286 8.868 1.00 98.38 91 CYS A C 1
ATOM 702 O O . CYS A 1 91 ? 2.368 1.932 9.757 1.00 98.38 91 CYS A O 1
ATOM 704 N N . VAL A 1 92 ? 2.188 0.057 8.520 1.00 98.00 92 VAL A N 1
ATOM 705 C CA . VAL A 1 92 ? 3.294 -0.677 9.147 1.00 98.00 92 VAL A CA 1
ATOM 706 C C . VAL A 1 92 ? 4.263 -1.118 8.060 1.00 98.00 92 VAL A C 1
ATOM 708 O O . VAL A 1 92 ? 4.066 -2.130 7.394 1.00 98.00 92 VAL A O 1
ATOM 711 N N . ALA A 1 93 ? 5.319 -0.336 7.870 1.00 98.25 93 ALA A N 1
ATOM 712 C CA . ALA A 1 93 ? 6.377 -0.664 6.930 1.00 98.25 93 ALA A CA 1
ATOM 713 C C . ALA A 1 93 ? 7.452 -1.506 7.624 1.00 98.25 93 ALA A C 1
ATOM 715 O O . ALA A 1 93 ? 8.130 -1.036 8.537 1.00 98.25 93 ALA A O 1
ATOM 716 N N . SER A 1 94 ? 7.622 -2.751 7.188 1.00 98.31 94 SER A N 1
ATOM 717 C CA . SER A 1 94 ? 8.694 -3.636 7.646 1.00 98.31 94 SER A CA 1
ATOM 718 C C . SER A 1 94 ? 9.831 -3.634 6.624 1.00 98.31 94 SER A C 1
ATOM 720 O O . SER A 1 94 ? 9.587 -3.817 5.436 1.00 98.31 94 SER A O 1
ATOM 722 N N . ALA A 1 95 ? 11.075 -3.416 7.059 1.00 97.88 95 ALA A N 1
ATOM 723 C CA . ALA A 1 95 ? 12.264 -3.456 6.192 1.00 97.88 95 ALA A CA 1
ATOM 724 C C . ALA A 1 95 ? 12.150 -2.620 4.889 1.00 97.88 95 ALA A C 1
ATOM 726 O O . ALA A 1 95 ? 12.700 -2.999 3.861 1.00 97.88 95 ALA A O 1
ATOM 727 N N . GLY A 1 96 ? 11.390 -1.517 4.920 1.00 97.38 96 GLY A N 1
ATOM 728 C CA . GLY A 1 96 ? 11.076 -0.695 3.742 1.00 97.38 96 GLY A CA 1
ATOM 729 C C . GLY A 1 96 ? 11.769 0.666 3.692 1.00 97.38 96 GLY A C 1
ATOM 730 O O . GLY A 1 96 ? 11.569 1.412 2.740 1.00 97.38 96 GLY A O 1
ATOM 731 N N . PHE A 1 97 ? 12.539 1.015 4.725 1.00 96.88 97 PHE A N 1
ATOM 732 C CA . PHE A 1 97 ? 13.306 2.256 4.777 1.00 96.88 97 PHE A CA 1
ATOM 733 C C . PHE A 1 97 ? 14.725 1.994 4.274 1.00 96.88 97 PHE A C 1
ATOM 735 O O . PHE A 1 97 ? 15.453 1.195 4.863 1.00 96.88 97 PHE A O 1
ATOM 742 N N . PHE A 1 98 ? 15.103 2.672 3.194 1.00 95.12 98 PHE A N 1
ATOM 743 C CA . PHE A 1 98 ? 16.415 2.564 2.567 1.00 95.12 98 PHE A CA 1
ATOM 744 C C . PHE A 1 98 ? 17.124 3.916 2.652 1.00 95.12 98 PHE A C 1
ATOM 746 O O . PHE A 1 98 ? 16.511 4.954 2.410 1.00 95.12 98 PHE A O 1
ATOM 753 N N . ILE A 1 99 ? 18.411 3.900 2.994 1.00 96.25 99 ILE A N 1
ATOM 754 C CA . ILE A 1 99 ? 19.267 5.090 2.990 1.00 96.25 99 ILE A CA 1
ATOM 755 C C . ILE A 1 99 ? 19.996 5.118 1.649 1.00 96.25 99 ILE A C 1
ATOM 757 O O . ILE A 1 99 ? 20.609 4.122 1.267 1.00 96.25 99 ILE A O 1
ATOM 761 N N . ASN A 1 100 ? 19.917 6.244 0.941 1.00 91.81 100 ASN A N 1
ATOM 762 C CA . ASN A 1 100 ? 20.729 6.464 -0.249 1.00 91.81 100 ASN A CA 1
ATOM 763 C C . ASN A 1 100 ? 22.142 6.863 0.190 1.00 91.81 100 ASN A C 1
ATOM 765 O O . ASN A 1 100 ? 22.301 7.913 0.814 1.00 91.81 100 ASN A O 1
ATOM 769 N N . MET A 1 101 ? 23.117 5.999 -0.083 1.00 76.56 101 MET A N 1
ATOM 770 C CA . MET A 1 101 ? 24.532 6.191 0.254 1.00 76.56 101 MET A CA 1
ATOM 771 C C . MET A 1 101 ? 25.268 6.927 -0.860 1.00 76.56 101 MET A C 1
ATOM 773 O O . MET A 1 101 ? 24.956 6.652 -2.040 1.00 76.56 101 MET A O 1
#

Secondary structure (DSSP, 8-state):
-GGGTTS--------SSSTT----S-B-TTT--B--HHHHHHHHHHHHHHTTGGG-SEEEEEEETHHHHHHHHHHHHHHHT-S-TTSEEEEEEES------